Protein AF-A0A0N5BTY3-F1 (afdb_monomer)

Sequence (146 aa):
MSIKNFEEKSNYFVKQYGMQKDSITNKNGSLTLSEHIPDNGGLKIAHRAYMKYLQSNDGKDLVVPGFEDITNEQLFFISFGRIFCEHITKEKLEELIKTDEHALGETRTKVALSNYKPFSDAFKCKLNSKMNPENRCELWENQKQH

Solvent-accessible surface area (backbone atoms only — not comparable to full-atom values): 8699 Å² total; per-residue (Å²): 133,54,70,68,59,51,53,55,44,52,52,46,45,23,51,58,56,47,63,49,78,54,93,85,52,93,49,62,22,75,68,27,40,84,56,52,54,52,52,42,49,48,52,53,53,52,50,53,52,48,53,52,50,24,60,76,46,83,68,54,74,88,81,53,92,96,41,79,95,52,52,72,71,47,47,52,54,50,52,58,46,57,75,36,68,79,88,76,55,72,70,58,47,62,48,42,64,76,71,48,60,64,69,56,40,64,57,52,41,50,54,39,44,23,39,33,63,68,54,21,59,67,68,65,46,54,81,70,34,90,49,20,43,84,80,55,69,68,80,85,67,75,75,79,84,124

pLDDT: mean 82.67, std 15.05, range [33.78, 97.38]

Nearest PDB structures (foldseek):
  6sh2-assembly1_AAA  TM=9.320E-01  e=7.113E-08  Homo sapiens
  6svy-assembly1_A  TM=9.355E-01  e=1.077E-07  Homo sapiens
  5v48-assembly1_B  TM=9.295E-01  e=2.597E-07  Oryctolagus cuniculus
  4cth-assembly1_A-2  TM=9.289E-01  e=3.930E-07  Homo sapiens
  6row-assembly1_A  TM=9.460E-01  e=2.547E-04  Haemonchus contortus

Structure (mmCIF, N/CA/C/O backbone):
data_AF-A0A0N5BTY3-F1
#
_entry.id   AF-A0A0N5BTY3-F1
#
loop_
_atom_site.group_PDB
_atom_site.id
_atom_site.type_symbol
_atom_site.label_atom_id
_atom_site.label_alt_id
_atom_site.label_comp_id
_atom_site.label_asym_id
_atom_site.label_entity_id
_atom_site.label_seq_id
_atom_site.pdbx_PDB_ins_code
_atom_site.Cartn_x
_atom_site.Cartn_y
_atom_site.Cartn_z
_atom_site.occupancy
_atom_site.B_iso_or_equiv
_atom_site.auth_seq_id
_atom_site.auth_comp_id
_atom_site.auth_asym_id
_atom_site.auth_atom_id
_atom_site.pdbx_PDB_model_num
ATOM 1 N N . MET A 1 1 ? 16.319 9.699 13.926 1.00 67.00 1 MET A N 1
ATOM 2 C CA . MET A 1 1 ? 16.838 8.651 13.018 1.00 67.00 1 MET A CA 1
ATOM 3 C C . MET A 1 1 ? 18.264 9.030 12.652 1.00 67.00 1 MET A C 1
ATOM 5 O O . MET A 1 1 ? 18.467 10.193 12.335 1.00 67.00 1 MET A O 1
ATOM 9 N N . SER A 1 2 ? 19.245 8.130 12.768 1.00 84.31 2 SER A N 1
ATOM 10 C CA . SER A 1 2 ? 20.612 8.409 12.295 1.00 84.31 2 SER A CA 1
ATOM 11 C C . SER A 1 2 ? 20.696 8.249 10.773 1.00 84.31 2 SER A C 1
ATOM 13 O O . SER A 1 2 ? 19.895 7.510 10.200 1.00 84.31 2 SER A O 1
ATOM 15 N N . ILE A 1 3 ? 21.674 8.900 10.131 1.00 82.56 3 ILE A N 1
ATOM 16 C CA . ILE A 1 3 ? 21.924 8.774 8.680 1.00 82.56 3 ILE A CA 1
ATOM 17 C C . ILE A 1 3 ? 22.115 7.300 8.299 1.00 82.56 3 ILE A C 1
ATOM 19 O O . ILE A 1 3 ? 21.435 6.799 7.413 1.00 82.56 3 ILE A O 1
ATOM 23 N N . LYS A 1 4 ? 22.925 6.565 9.068 1.00 81.19 4 LYS A N 1
ATOM 24 C CA . LYS A 1 4 ? 23.162 5.132 8.852 1.00 81.19 4 LYS A CA 1
ATOM 25 C C . LYS A 1 4 ? 21.875 4.294 8.889 1.00 81.19 4 LYS A C 1
ATOM 27 O O . LYS A 1 4 ? 21.657 3.460 8.022 1.00 81.19 4 LYS A O 1
ATOM 32 N N . ASN A 1 5 ? 20.990 4.541 9.858 1.00 80.56 5 ASN A N 1
ATOM 33 C CA . ASN A 1 5 ? 19.722 3.809 9.961 1.00 80.56 5 ASN A CA 1
ATOM 34 C C . ASN A 1 5 ? 18.750 4.174 8.825 1.00 80.56 5 ASN A C 1
ATOM 36 O O . ASN A 1 5 ? 17.969 3.336 8.380 1.00 80.56 5 ASN A O 1
ATOM 40 N N . PHE A 1 6 ? 18.790 5.423 8.351 1.00 82.94 6 PHE A N 1
ATOM 41 C CA . PHE A 1 6 ? 18.034 5.844 7.173 1.00 82.94 6 PHE A CA 1
ATOM 42 C C . PHE A 1 6 ? 18.534 5.133 5.908 1.00 82.94 6 PHE A C 1
ATOM 44 O O . PHE A 1 6 ? 17.722 4.617 5.142 1.00 82.94 6 PHE A O 1
ATOM 51 N N . GLU A 1 7 ? 19.851 5.052 5.710 1.00 83.75 7 GLU A N 1
ATOM 52 C CA . GLU A 1 7 ? 20.474 4.362 4.573 1.00 83.75 7 GLU A CA 1
ATOM 53 C C . GLU A 1 7 ? 20.180 2.859 4.591 1.00 83.75 7 GLU A C 1
ATOM 55 O O . GLU A 1 7 ? 19.791 2.291 3.573 1.00 83.75 7 GLU A O 1
ATOM 60 N N . GLU A 1 8 ? 20.298 2.206 5.750 1.00 84.94 8 GLU A N 1
ATOM 61 C CA . GLU A 1 8 ? 19.991 0.780 5.914 1.00 84.94 8 GLU A CA 1
ATOM 62 C C . GLU A 1 8 ? 18.531 0.469 5.560 1.00 84.94 8 GLU A C 1
ATOM 64 O O . GLU A 1 8 ? 18.259 -0.436 4.766 1.00 84.94 8 GLU A O 1
ATOM 69 N N . LYS A 1 9 ? 17.587 1.254 6.089 1.00 83.75 9 LYS A N 1
ATOM 70 C CA . LYS A 1 9 ? 16.159 1.082 5.798 1.00 83.75 9 LYS A CA 1
ATOM 71 C C . LYS A 1 9 ? 15.816 1.427 4.345 1.00 83.75 9 LYS A C 1
ATOM 73 O O . LYS A 1 9 ? 15.035 0.710 3.725 1.00 83.75 9 LYS A O 1
ATOM 78 N N . SER A 1 10 ? 16.433 2.456 3.767 1.00 83.56 10 SER A N 1
ATOM 79 C CA . SER A 1 10 ? 16.269 2.798 2.344 1.00 83.56 10 SER A CA 1
ATOM 80 C C . SER A 1 10 ? 16.795 1.686 1.431 1.00 83.56 10 SER A C 1
ATOM 82 O O . SER A 1 10 ? 16.123 1.285 0.483 1.00 83.56 10 SER A O 1
ATOM 84 N N . ASN A 1 11 ? 17.941 1.089 1.764 1.00 82.69 11 ASN A N 1
ATOM 85 C CA . ASN A 1 11 ? 18.476 -0.067 1.043 1.00 82.69 11 ASN A CA 1
ATOM 86 C C . ASN A 1 11 ? 17.559 -1.293 1.134 1.00 82.69 11 ASN A C 1
ATOM 88 O O . ASN A 1 11 ? 17.535 -2.118 0.217 1.00 82.69 11 ASN A O 1
ATOM 92 N N . TYR A 1 12 ? 16.795 -1.431 2.219 1.00 84.12 12 TYR A N 1
ATOM 93 C CA . TYR A 1 12 ? 15.810 -2.499 2.330 1.00 84.12 12 TYR A CA 1
ATOM 94 C C . TYR A 1 12 ? 14.642 -2.300 1.348 1.00 84.12 12 TYR A C 1
ATOM 96 O O . TYR A 1 12 ? 14.268 -3.251 0.659 1.00 84.12 12 TYR A O 1
ATOM 104 N N . PHE A 1 13 ? 14.169 -1.059 1.169 1.00 82.50 13 PHE A N 1
ATOM 105 C CA . PHE A 1 13 ? 13.199 -0.716 0.121 1.00 82.50 13 PHE A CA 1
ATOM 106 C C . PHE A 1 13 ? 13.720 -1.030 -1.286 1.00 82.50 13 PHE A C 1
ATOM 108 O O . PHE A 1 13 ? 13.019 -1.703 -2.041 1.00 82.50 13 PHE A O 1
ATOM 115 N N . VAL A 1 14 ? 14.958 -0.636 -1.619 1.00 78.81 14 VAL A N 1
ATOM 116 C CA . VAL A 1 14 ? 15.584 -0.961 -2.920 1.00 78.81 14 VAL A CA 1
ATOM 117 C C . VAL A 1 14 ? 15.506 -2.458 -3.208 1.00 78.81 14 VAL A C 1
ATOM 119 O O . VAL A 1 14 ? 15.083 -2.875 -4.287 1.00 78.81 14 VAL A O 1
ATOM 122 N N . LYS A 1 15 ? 15.890 -3.281 -2.225 1.00 80.88 15 LYS A N 1
ATOM 123 C CA . LYS A 1 15 ? 15.879 -4.741 -2.361 1.00 80.88 15 LYS A CA 1
ATOM 124 C C . LYS A 1 15 ? 14.464 -5.282 -2.533 1.00 80.88 15 LYS A C 1
ATOM 126 O O . LYS A 1 15 ? 14.240 -6.096 -3.419 1.00 80.88 15 LYS A O 1
ATOM 131 N N . GLN A 1 16 ? 13.515 -4.841 -1.711 1.00 81.25 16 GLN A N 1
ATOM 132 C CA . GLN A 1 16 ? 12.148 -5.358 -1.747 1.00 81.25 16 GLN A CA 1
ATOM 133 C C . GLN A 1 16 ? 11.437 -5.048 -3.068 1.00 81.25 16 GLN A C 1
ATOM 135 O O . GLN A 1 16 ? 10.761 -5.921 -3.618 1.00 81.25 16 GLN A O 1
ATOM 140 N N . TYR A 1 17 ? 11.600 -3.828 -3.582 1.00 77.12 17 TYR A N 1
ATOM 141 C CA . TYR A 1 17 ? 11.033 -3.435 -4.868 1.00 77.12 17 TYR A CA 1
ATOM 142 C C . TYR A 1 17 ? 11.751 -4.122 -6.034 1.00 77.12 17 TYR A C 1
ATOM 144 O O . TYR A 1 17 ? 11.088 -4.630 -6.931 1.00 77.12 17 TYR A O 1
ATOM 152 N N . GLY A 1 18 ? 13.081 -4.266 -5.975 1.00 72.19 18 GLY A N 1
ATOM 153 C CA . GLY A 1 18 ? 13.843 -5.030 -6.972 1.00 72.19 18 GLY A CA 1
ATOM 154 C C . GLY A 1 18 ? 13.544 -6.538 -6.991 1.00 72.19 18 GLY A C 1
ATOM 155 O O . GLY A 1 18 ? 13.838 -7.20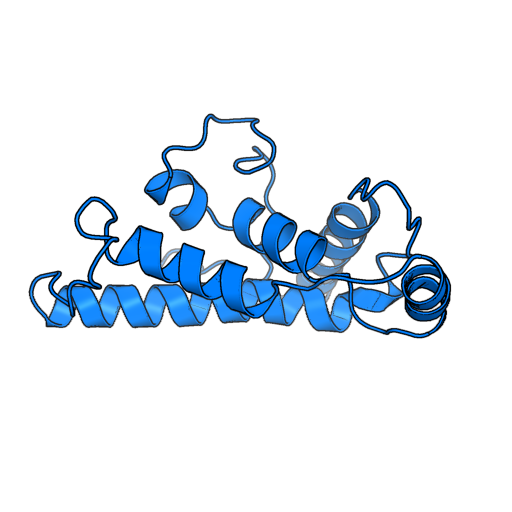8 -7.975 1.00 72.19 18 GLY A O 1
ATOM 156 N N . MET A 1 19 ? 12.959 -7.090 -5.922 1.00 73.19 19 MET A N 1
ATOM 157 C CA . MET A 1 19 ? 12.525 -8.492 -5.849 1.00 73.19 19 MET A CA 1
ATOM 158 C C . MET A 1 19 ? 11.116 -8.729 -6.402 1.00 73.19 19 MET A C 1
ATOM 160 O O . MET A 1 19 ? 10.711 -9.891 -6.530 1.00 73.19 19 MET A O 1
ATOM 164 N N . GLN A 1 20 ? 10.349 -7.677 -6.711 1.00 71.12 20 GLN A N 1
ATOM 165 C CA . GLN A 1 20 ? 9.028 -7.856 -7.300 1.00 71.12 20 GLN A CA 1
ATOM 166 C C . GLN A 1 20 ? 9.183 -8.443 -8.700 1.00 71.12 20 GLN A C 1
ATOM 168 O O . GLN A 1 20 ? 9.602 -7.779 -9.642 1.00 71.12 20 GLN A O 1
ATOM 173 N N . LYS A 1 21 ? 8.837 -9.727 -8.829 1.00 56.44 21 LYS A N 1
ATOM 174 C CA . LYS A 1 21 ? 8.665 -10.398 -10.117 1.00 56.44 21 LYS A CA 1
ATOM 175 C C . LYS A 1 21 ? 7.360 -9.925 -10.756 1.00 56.44 21 LYS A C 1
ATOM 177 O O . LYS A 1 21 ? 6.444 -10.728 -10.917 1.00 56.44 21 LYS A O 1
ATOM 182 N N . ASP A 1 22 ? 7.259 -8.651 -11.113 1.00 52.56 22 ASP A N 1
ATOM 183 C CA . ASP A 1 22 ? 6.306 -8.302 -12.157 1.00 52.56 22 ASP A CA 1
ATOM 184 C C . ASP A 1 22 ? 6.938 -8.756 -13.474 1.00 52.56 22 ASP A C 1
ATOM 186 O O . ASP A 1 22 ? 8.033 -8.359 -13.869 1.00 52.56 22 ASP A O 1
ATOM 190 N N . SER A 1 23 ? 6.261 -9.727 -14.077 1.00 44.25 23 SER A N 1
ATOM 191 C CA . SER A 1 23 ? 6.682 -10.699 -15.091 1.00 44.25 23 SER A CA 1
ATOM 192 C C . SER A 1 23 ? 7.210 -10.133 -16.417 1.00 44.25 23 SER A C 1
ATOM 194 O O . SER A 1 23 ? 7.324 -10.870 -17.392 1.00 44.25 23 SER A O 1
ATOM 196 N N . ILE A 1 24 ? 7.529 -8.842 -16.483 1.00 45.06 24 ILE A N 1
ATOM 197 C CA . ILE A 1 24 ? 7.969 -8.154 -17.698 1.00 45.06 24 ILE A CA 1
ATOM 198 C C . ILE A 1 24 ? 9.128 -7.173 -17.428 1.00 45.06 24 ILE A C 1
ATOM 200 O O . ILE A 1 24 ? 9.807 -6.772 -18.370 1.00 45.06 24 ILE A O 1
ATOM 204 N N . THR A 1 25 ? 9.427 -6.794 -16.176 1.00 47.66 25 THR A N 1
ATOM 205 C CA . THR A 1 25 ? 10.336 -5.665 -15.917 1.00 47.66 25 THR A CA 1
ATOM 206 C C . THR A 1 25 ? 11.366 -5.987 -14.834 1.00 47.66 25 THR A C 1
ATOM 208 O O . THR A 1 25 ? 11.104 -5.973 -13.640 1.00 47.66 25 THR A O 1
ATOM 211 N N . ASN A 1 26 ? 12.602 -6.262 -15.247 1.00 53.41 26 ASN A N 1
ATOM 212 C CA . ASN A 1 26 ? 13.744 -6.377 -14.335 1.00 53.41 26 ASN A CA 1
ATOM 213 C C . ASN A 1 26 ? 14.250 -4.963 -13.969 1.00 53.41 26 ASN A C 1
ATOM 215 O O . ASN A 1 26 ? 15.415 -4.626 -14.189 1.00 53.41 26 ASN A O 1
ATOM 219 N N . LYS A 1 27 ? 13.336 -4.077 -13.54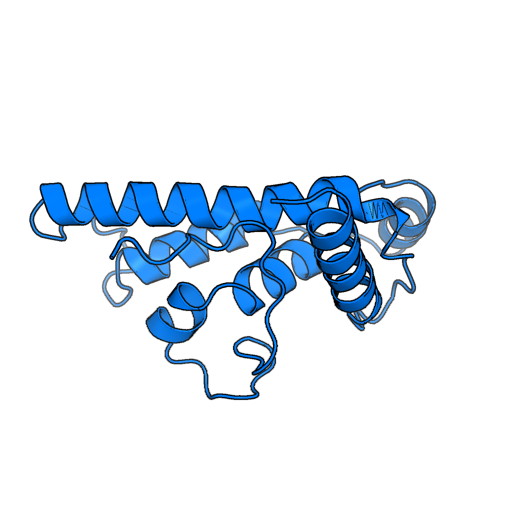5 1.00 56.19 27 LYS A N 1
ATOM 220 C CA . LYS A 1 27 ? 13.626 -2.656 -13.319 1.00 56.19 27 LYS A CA 1
ATOM 221 C C . LYS A 1 27 ? 14.433 -2.507 -12.026 1.00 56.19 27 LYS A C 1
ATOM 223 O O . LYS A 1 27 ? 14.148 -3.141 -11.014 1.00 56.19 27 LYS A O 1
ATOM 228 N N . ASN A 1 28 ? 15.487 -1.700 -12.071 1.00 57.38 28 ASN A N 1
ATOM 229 C CA . ASN A 1 28 ? 16.411 -1.531 -10.954 1.00 57.38 28 ASN A CA 1
ATOM 230 C C . ASN A 1 28 ? 15.725 -0.758 -9.813 1.00 57.38 28 ASN A C 1
ATOM 232 O O . ASN A 1 28 ? 15.461 0.433 -9.957 1.00 57.38 28 ASN A O 1
ATOM 236 N N . GLY A 1 29 ? 15.491 -1.406 -8.667 1.00 55.69 29 GLY A N 1
ATOM 237 C CA . GLY A 1 29 ? 14.857 -0.788 -7.491 1.00 55.69 29 GLY A CA 1
ATOM 238 C C . GLY A 1 29 ? 15.599 0.427 -6.910 1.00 55.69 29 GLY A C 1
ATOM 239 O O . GLY A 1 29 ? 15.057 1.117 -6.052 1.00 55.69 29 GLY A O 1
ATOM 240 N N . SER A 1 30 ? 16.828 0.706 -7.363 1.00 56.28 30 SER A N 1
ATOM 241 C CA . SER A 1 30 ? 17.581 1.919 -7.024 1.00 56.28 30 SER A CA 1
ATOM 242 C C . SER A 1 30 ? 17.092 3.161 -7.777 1.00 56.28 30 SER A C 1
ATOM 244 O O . SER A 1 30 ? 17.230 4.261 -7.252 1.00 56.28 30 SER A O 1
ATOM 246 N N . LEU A 1 31 ? 16.558 3.000 -8.994 1.00 57.16 31 LEU A N 1
ATOM 247 C CA . LEU A 1 31 ? 16.066 4.103 -9.834 1.00 57.16 31 LEU A CA 1
ATOM 248 C C . LEU A 1 31 ? 14.721 4.652 -9.339 1.00 57.16 31 LEU A C 1
ATOM 250 O O . LEU A 1 31 ? 14.436 5.821 -9.541 1.00 57.16 31 LEU A O 1
ATOM 254 N N . THR A 1 32 ? 13.927 3.827 -8.656 1.00 58.78 32 THR A N 1
ATOM 255 C CA . THR A 1 32 ? 12.555 4.146 -8.225 1.00 58.78 32 THR A CA 1
ATOM 256 C C . THR A 1 32 ? 12.442 4.408 -6.715 1.00 58.78 32 THR A C 1
ATOM 258 O O . THR A 1 32 ? 11.352 4.616 -6.177 1.00 58.78 32 THR A O 1
ATOM 261 N N . LEU A 1 33 ? 13.575 4.398 -6.000 1.00 57.78 33 LEU A N 1
ATOM 262 C CA . LEU A 1 33 ? 13.637 4.501 -4.539 1.00 57.78 33 LEU A CA 1
ATOM 263 C C . LEU A 1 33 ? 13.040 5.808 -3.996 1.00 57.78 33 LEU A C 1
ATOM 265 O O . LEU A 1 33 ? 12.391 5.785 -2.946 1.00 57.78 33 LEU A O 1
ATOM 269 N N . SER A 1 34 ? 13.260 6.926 -4.694 1.00 61.00 34 SER A N 1
ATOM 270 C CA . SER A 1 34 ? 12.774 8.253 -4.292 1.00 61.00 34 SER A CA 1
ATOM 271 C C . SER A 1 34 ? 11.251 8.316 -4.175 1.00 61.00 34 SER A C 1
ATOM 273 O O . SER A 1 34 ? 10.759 9.085 -3.359 1.00 61.00 34 SER A O 1
ATOM 275 N N . GLU A 1 35 ? 10.528 7.458 -4.899 1.00 66.69 35 GLU A N 1
ATOM 276 C CA . GLU A 1 35 ? 9.060 7.417 -4.954 1.00 66.69 35 GLU A CA 1
ATOM 277 C C . GLU A 1 35 ? 8.459 6.347 -4.025 1.00 66.69 35 GLU A C 1
ATOM 279 O O . GLU A 1 35 ? 7.376 6.509 -3.460 1.00 66.69 35 GLU A O 1
ATOM 284 N N . HIS A 1 36 ? 9.202 5.272 -3.755 1.00 71.44 36 HIS A N 1
ATOM 285 C CA . HIS A 1 36 ? 8.759 4.189 -2.871 1.00 71.44 36 HIS A CA 1
ATOM 286 C C . HIS A 1 36 ? 8.600 4.605 -1.410 1.00 71.44 36 HIS A C 1
ATOM 288 O O . HIS A 1 36 ? 7.685 4.138 -0.719 1.00 71.44 3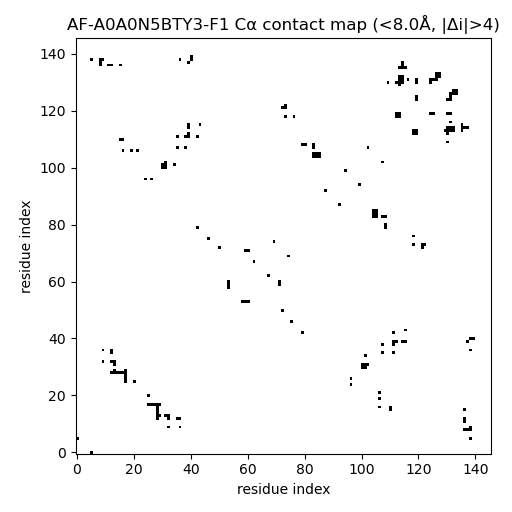6 HIS A O 1
ATOM 294 N N . ILE A 1 37 ? 9.501 5.462 -0.929 1.00 76.25 37 ILE A N 1
ATOM 295 C CA . ILE A 1 37 ? 9.474 5.968 0.444 1.00 76.25 37 ILE A CA 1
ATOM 296 C C . ILE A 1 37 ? 8.243 6.871 0.667 1.00 76.25 37 ILE A C 1
ATOM 298 O O . ILE A 1 37 ? 7.515 6.619 1.637 1.00 76.25 37 ILE A O 1
ATOM 302 N N . PRO A 1 38 ? 7.956 7.866 -0.200 1.00 80.62 38 PRO A N 1
ATOM 303 C CA . PRO A 1 38 ? 6.717 8.637 -0.160 1.00 80.62 38 PRO A CA 1
ATOM 304 C C . PRO A 1 38 ? 5.452 7.787 -0.241 1.00 80.62 38 PRO A C 1
ATOM 306 O O . PRO A 1 38 ? 4.554 8.019 0.561 1.00 80.62 38 PRO A O 1
ATOM 309 N N . ASP A 1 39 ? 5.383 6.774 -1.110 1.00 80.44 39 ASP A N 1
ATOM 310 C CA . ASP A 1 39 ? 4.190 5.916 -1.215 1.00 80.44 39 ASP A CA 1
ATOM 311 C C . ASP A 1 39 ? 3.879 5.200 0.110 1.00 80.44 39 ASP A C 1
ATOM 313 O O . ASP A 1 39 ? 2.745 5.206 0.595 1.00 80.44 39 ASP A O 1
ATOM 317 N N . ASN A 1 40 ? 4.905 4.625 0.747 1.00 87.94 40 ASN A N 1
ATOM 318 C CA . ASN A 1 40 ? 4.755 3.905 2.015 1.00 87.94 40 ASN A CA 1
ATOM 319 C C . ASN A 1 40 ? 4.475 4.866 3.184 1.00 87.94 40 ASN A C 1
ATOM 321 O O . ASN A 1 40 ? 3.656 4.579 4.062 1.00 87.94 40 ASN A O 1
ATOM 325 N N . GLY A 1 41 ? 5.148 6.019 3.210 1.00 88.75 41 GLY A N 1
ATOM 326 C CA . GLY A 1 41 ? 4.963 7.034 4.245 1.00 88.75 41 GLY A CA 1
ATOM 327 C C . GLY A 1 41 ? 3.609 7.739 4.150 1.00 88.75 41 GLY A C 1
ATOM 328 O O . GLY A 1 41 ? 2.904 7.863 5.153 1.00 88.75 41 GLY A O 1
ATOM 329 N N . GLY A 1 42 ? 3.229 8.158 2.945 1.00 90.75 42 GLY A N 1
ATOM 330 C CA . GLY A 1 42 ? 1.988 8.860 2.637 1.00 90.75 42 GLY A CA 1
ATOM 331 C C . GLY A 1 42 ? 0.761 8.009 2.936 1.00 90.75 42 GLY A C 1
ATOM 332 O O . GLY A 1 42 ? -0.119 8.469 3.663 1.00 90.75 42 GLY A O 1
ATOM 333 N N . LEU A 1 43 ? 0.753 6.741 2.498 1.00 93.19 43 LEU A N 1
ATOM 334 C CA . LEU A 1 43 ? -0.296 5.770 2.839 1.00 93.19 43 LEU A CA 1
ATOM 335 C C . LEU A 1 43 ? -0.529 5.709 4.353 1.00 93.19 43 LEU A C 1
ATOM 337 O O . LEU A 1 43 ? -1.659 5.807 4.831 1.00 93.19 43 LEU A O 1
ATOM 341 N N . LYS A 1 44 ? 0.554 5.586 5.121 1.00 92.88 44 LYS A N 1
ATOM 342 C CA . LYS A 1 44 ? 0.503 5.461 6.576 1.00 92.88 44 LYS A CA 1
ATOM 343 C C . LYS A 1 44 ? -0.000 6.732 7.260 1.00 92.88 44 LYS A C 1
ATOM 345 O O . LYS A 1 44 ? -0.756 6.641 8.227 1.00 92.88 44 LYS A O 1
ATOM 350 N N . ILE A 1 45 ? 0.433 7.907 6.804 1.00 94.12 45 ILE A N 1
ATOM 351 C CA . ILE A 1 45 ? -0.030 9.192 7.348 1.00 94.12 45 ILE A CA 1
ATOM 352 C C . ILE A 1 45 ? -1.520 9.377 7.046 1.00 94.12 45 ILE A C 1
ATOM 354 O O . ILE A 1 45 ? -2.286 9.676 7.962 1.00 94.12 45 ILE A O 1
ATOM 358 N N . ALA A 1 46 ? -1.932 9.134 5.801 1.00 95.75 46 ALA A N 1
ATOM 359 C CA . ALA A 1 46 ? -3.316 9.261 5.363 1.00 95.75 46 ALA A CA 1
ATOM 360 C C . ALA A 1 46 ? -4.247 8.291 6.107 1.00 95.75 46 ALA A C 1
ATOM 362 O O . ALA A 1 46 ? -5.268 8.720 6.640 1.00 95.75 46 ALA A O 1
ATOM 363 N N . HIS A 1 47 ? -3.868 7.013 6.234 1.00 96.44 47 HIS A N 1
ATOM 364 C CA . HIS A 1 47 ? -4.668 6.017 6.961 1.00 96.44 47 HIS A CA 1
ATOM 365 C C . HIS A 1 47 ? -4.830 6.395 8.431 1.00 96.44 47 HIS A C 1
ATOM 367 O O . HIS A 1 47 ? -5.940 6.413 8.951 1.00 96.44 47 HIS A O 1
ATOM 373 N N . ARG A 1 48 ? -3.742 6.797 9.100 1.00 95.31 48 ARG A N 1
ATOM 374 C CA . ARG A 1 48 ? -3.799 7.245 10.500 1.00 95.31 48 ARG A CA 1
ATOM 375 C C . ARG A 1 48 ? -4.688 8.469 10.687 1.00 95.31 48 ARG A C 1
ATOM 377 O O . ARG A 1 48 ? -5.404 8.542 11.683 1.00 95.31 48 ARG A O 1
ATOM 384 N N . ALA A 1 49 ? -4.621 9.434 9.771 1.00 96.44 49 ALA A N 1
ATOM 385 C CA . ALA A 1 49 ? -5.495 10.601 9.802 1.00 96.44 49 ALA A CA 1
ATOM 386 C C . ALA A 1 49 ? -6.964 10.185 9.643 1.00 96.44 49 ALA A C 1
ATOM 388 O O . ALA A 1 49 ? -7.810 10.629 10.417 1.00 96.44 49 ALA A O 1
ATOM 389 N N . TYR A 1 50 ? -7.245 9.267 8.718 1.00 96.69 50 TYR A N 1
ATOM 390 C CA . TYR A 1 50 ? -8.589 8.752 8.489 1.00 96.69 50 TYR A CA 1
ATOM 391 C C . TYR A 1 50 ? -9.138 7.956 9.684 1.00 96.69 50 TYR A C 1
ATOM 393 O O . TYR A 1 50 ? -10.265 8.188 10.107 1.00 96.69 50 TYR A O 1
ATOM 401 N N . MET A 1 51 ? -8.333 7.096 10.314 1.00 96.00 51 MET A N 1
ATOM 402 C CA . MET A 1 51 ? -8.747 6.365 11.521 1.00 96.00 51 MET A CA 1
ATOM 403 C C . MET A 1 51 ? -9.045 7.303 12.696 1.00 96.00 51 MET A C 1
ATOM 405 O O . MET A 1 51 ? -10.001 7.078 13.434 1.00 96.00 51 MET A O 1
ATOM 409 N N . LYS A 1 52 ? -8.272 8.388 12.854 1.00 95.94 52 LY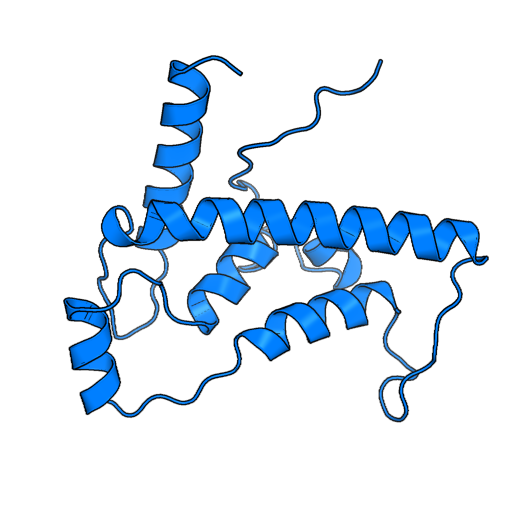S A N 1
ATOM 410 C CA . LYS A 1 52 ? -8.573 9.434 13.847 1.00 95.94 52 LYS A CA 1
ATOM 411 C C . LYS A 1 52 ? -9.880 10.160 13.537 1.00 95.94 52 LYS A C 1
ATOM 413 O O . LYS A 1 52 ? -10.650 10.427 14.455 1.00 95.94 52 LYS A O 1
ATOM 418 N N . TYR A 1 53 ? -10.132 10.463 12.265 1.00 95.88 53 TYR A N 1
ATOM 419 C CA . TYR A 1 53 ? -11.400 11.042 11.828 1.00 95.88 53 TYR A CA 1
ATOM 420 C C . TYR A 1 53 ? -12.578 10.112 12.151 1.00 95.88 53 TYR A C 1
ATOM 422 O O . TYR A 1 53 ? -13.509 10.539 12.831 1.00 95.88 53 TYR A O 1
ATOM 430 N N . LEU A 1 54 ? -12.500 8.831 11.778 1.00 94.94 54 LEU A N 1
ATOM 431 C CA . LEU A 1 54 ? -13.531 7.847 12.113 1.00 94.94 54 LEU A CA 1
ATOM 432 C C . LEU A 1 54 ? -13.758 7.766 13.622 1.00 94.94 54 LEU A C 1
ATOM 434 O O . LEU A 1 54 ? -14.900 7.798 14.066 1.00 94.94 54 LEU A O 1
ATOM 438 N N . GLN A 1 55 ? -12.692 7.730 14.426 1.00 94.69 55 GLN A N 1
ATOM 439 C CA . GLN A 1 55 ? -12.808 7.724 15.885 1.00 94.69 55 GLN A CA 1
ATOM 440 C C . GLN A 1 55 ? -13.543 8.964 16.417 1.00 94.69 55 GLN A C 1
ATOM 442 O O . GLN A 1 55 ? -14.335 8.845 17.345 1.00 94.69 55 GLN A O 1
ATOM 447 N N . SER A 1 56 ? -13.309 10.140 15.825 1.00 95.25 56 SER A N 1
ATOM 448 C CA . SER A 1 56 ? -14.013 11.377 16.195 1.00 95.25 56 SER A CA 1
ATOM 449 C C . SER A 1 56 ? -15.483 11.418 15.760 1.00 95.25 56 SER A C 1
ATOM 451 O O . SER A 1 56 ? -16.221 12.281 16.223 1.00 95.25 56 SER A O 1
ATOM 453 N N . ASN A 1 57 ? -15.904 10.491 14.895 1.00 93.50 57 ASN A N 1
ATOM 454 C CA . ASN A 1 57 ? -17.245 10.414 14.320 1.00 93.50 57 ASN A CA 1
ATOM 455 C C . ASN A 1 57 ? -17.940 9.073 14.640 1.00 93.50 57 ASN A C 1
ATOM 457 O O . ASN A 1 57 ? -18.671 8.530 13.814 1.00 93.50 57 ASN A O 1
ATOM 461 N N . ASP A 1 58 ? -17.672 8.491 15.816 1.00 91.56 58 ASP A N 1
ATOM 462 C CA . ASP A 1 58 ? -18.246 7.214 16.287 1.00 91.56 58 ASP A CA 1
ATOM 463 C C . ASP A 1 58 ? -18.051 6.022 15.327 1.00 91.56 58 ASP A C 1
ATOM 465 O O . ASP A 1 58 ? -18.887 5.122 15.233 1.00 91.56 58 ASP A O 1
ATOM 469 N N . GLY A 1 59 ? -16.952 6.021 14.572 1.00 85.69 59 GLY A N 1
ATOM 470 C CA . GLY A 1 59 ? -16.639 5.010 13.561 1.00 85.69 59 GLY A CA 1
ATOM 471 C C . GLY A 1 59 ? -17.458 5.130 12.273 1.00 85.69 59 GLY A C 1
ATOM 472 O O . GLY A 1 59 ? -17.374 4.248 11.418 1.00 85.69 59 GLY A O 1
ATOM 473 N N . LYS A 1 60 ? -18.252 6.195 12.120 1.00 86.19 60 LYS A N 1
ATOM 474 C CA . LYS A 1 60 ? -19.165 6.384 10.991 1.00 86.19 60 LYS A CA 1
ATOM 475 C C . LYS A 1 60 ? -18.526 7.224 9.893 1.00 86.19 60 LYS A C 1
ATOM 477 O O . LYS A 1 60 ? -17.787 8.170 10.152 1.00 86.19 60 LYS A O 1
ATOM 482 N N . ASP A 1 61 ? -18.889 6.889 8.668 1.00 89.81 61 ASP A N 1
ATOM 483 C CA . ASP A 1 61 ? -18.634 7.660 7.454 1.00 89.81 61 ASP A CA 1
ATOM 484 C C . ASP A 1 61 ? -19.735 7.311 6.440 1.00 89.81 61 ASP A C 1
ATOM 486 O O . ASP A 1 61 ? -20.619 6.496 6.731 1.00 89.81 61 ASP A O 1
ATOM 490 N N . LEU A 1 62 ? -19.702 7.934 5.269 1.00 86.69 62 LEU A N 1
ATOM 491 C CA . LEU A 1 62 ? -20.615 7.663 4.172 1.00 86.69 62 LEU A CA 1
ATOM 492 C C . LEU A 1 62 ? -20.538 6.196 3.740 1.00 86.69 62 LEU A C 1
ATOM 494 O O . LEU A 1 62 ? -19.483 5.689 3.365 1.00 86.69 62 LEU A O 1
ATOM 498 N N . VAL A 1 63 ? -21.697 5.539 3.720 1.00 88.31 63 VAL A N 1
ATOM 499 C CA . VAL A 1 63 ? -21.845 4.233 3.077 1.00 88.31 63 VAL A CA 1
ATOM 500 C C . VAL A 1 63 ? -21.838 4.449 1.570 1.00 88.31 63 VAL A C 1
ATOM 502 O O . 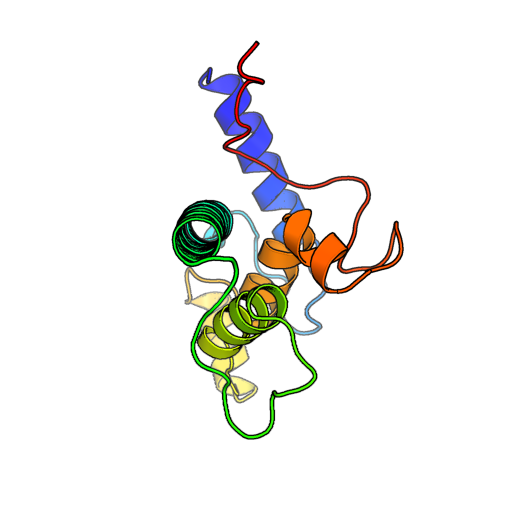VAL A 1 63 ? -22.644 5.218 1.041 1.00 88.31 63 VAL A O 1
ATOM 505 N N . VAL A 1 64 ? -20.925 3.777 0.876 1.00 90.50 64 VAL A N 1
ATOM 506 C CA . VAL A 1 64 ? -20.854 3.826 -0.585 1.00 90.50 64 VAL A CA 1
ATOM 507 C C . VAL A 1 64 ? -21.792 2.763 -1.163 1.00 90.50 64 VAL A C 1
ATOM 509 O O . VAL A 1 64 ? -21.625 1.588 -0.831 1.00 90.50 64 VAL A O 1
ATOM 512 N N . PRO A 1 65 ? -22.753 3.137 -2.031 1.00 93.56 65 PRO A N 1
ATOM 513 C CA . PRO A 1 65 ? -23.650 2.172 -2.658 1.00 93.56 65 PRO A CA 1
ATOM 514 C C . PRO A 1 65 ? -22.888 1.065 -3.398 1.00 93.56 65 PRO A C 1
ATOM 516 O O . PRO A 1 65 ? -21.985 1.355 -4.187 1.00 93.56 65 PRO A O 1
ATOM 519 N N . GLY A 1 66 ? -23.257 -0.193 -3.155 1.00 93.19 66 GLY A N 1
ATOM 520 C CA . GLY A 1 66 ? -22.591 -1.382 -3.700 1.00 93.19 66 GLY A CA 1
ATOM 521 C C . GLY A 1 66 ? -21.355 -1.852 -2.919 1.00 93.19 66 GLY A C 1
ATOM 522 O O . GLY A 1 66 ? -20.695 -2.799 -3.348 1.00 93.19 66 GLY A O 1
ATOM 523 N N . PHE A 1 67 ? -21.026 -1.199 -1.802 1.00 92.94 67 PHE A N 1
ATOM 524 C CA . PHE A 1 67 ? -19.918 -1.541 -0.902 1.00 92.94 67 PHE A CA 1
ATOM 525 C C . PHE A 1 67 ? -20.379 -1.677 0.556 1.00 92.94 67 PHE A C 1
ATOM 527 O O . PHE A 1 67 ? -19.582 -1.529 1.479 1.00 92.94 67 PHE A O 1
ATOM 534 N N . GLU A 1 68 ? -21.659 -1.968 0.778 1.00 92.81 68 GLU A N 1
ATOM 535 C CA . GLU A 1 68 ? -22.279 -2.033 2.105 1.00 92.81 68 GLU A CA 1
ATOM 536 C C . GLU A 1 68 ? -21.642 -3.103 3.012 1.00 92.81 68 GLU A C 1
ATOM 538 O O . GLU A 1 68 ? -21.604 -2.934 4.229 1.00 92.81 68 GLU A O 1
ATOM 543 N N . ASP A 1 69 ? -21.092 -4.168 2.421 1.00 93.19 69 ASP A N 1
ATOM 544 C CA . ASP A 1 69 ? -20.414 -5.261 3.132 1.00 93.19 69 ASP A CA 1
ATOM 545 C C . ASP A 1 69 ? -18.921 -4.989 3.408 1.00 93.19 69 ASP A C 1
ATOM 547 O O . ASP A 1 69 ? -18.220 -5.834 3.974 1.00 93.19 69 ASP A O 1
ATOM 551 N N . ILE A 1 70 ? -18.406 -3.826 2.996 1.00 93.56 70 ILE A N 1
ATOM 552 C CA . ILE A 1 70 ? -17.002 -3.438 3.158 1.00 93.56 70 ILE A CA 1
ATOM 553 C C . ILE A 1 70 ? -16.887 -2.385 4.260 1.00 93.56 70 ILE A C 1
ATOM 555 O O . ILE A 1 70 ? -17.615 -1.396 4.283 1.00 93.56 70 ILE A O 1
ATOM 559 N N . THR A 1 71 ? -15.938 -2.563 5.182 1.00 94.19 71 THR A N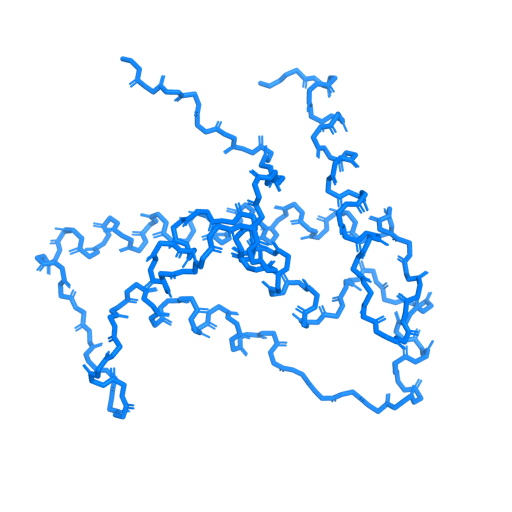 1
ATOM 560 C CA . THR A 1 71 ? -15.711 -1.561 6.231 1.00 94.19 71 THR A CA 1
ATOM 561 C C . THR A 1 71 ? -15.092 -0.287 5.655 1.00 94.19 71 THR A C 1
ATOM 563 O O . THR A 1 71 ? -14.333 -0.335 4.688 1.00 94.19 71 THR A O 1
ATOM 566 N N . ASN A 1 72 ? -15.319 0.858 6.303 1.00 94.31 72 ASN A N 1
ATOM 567 C CA . ASN A 1 72 ? -14.676 2.128 5.937 1.00 94.31 72 ASN A CA 1
ATOM 568 C C . ASN A 1 72 ? -13.142 2.010 5.835 1.00 94.31 72 ASN A C 1
ATOM 570 O O . ASN A 1 72 ? -12.520 2.559 4.927 1.00 94.31 72 ASN A O 1
ATOM 574 N N . GLU A 1 73 ? -12.519 1.237 6.729 1.00 95.38 73 GLU A N 1
ATOM 575 C CA . GLU A 1 73 ? -11.079 0.973 6.681 1.00 95.38 73 GLU A CA 1
ATOM 576 C C . GLU A 1 73 ? -10.668 0.149 5.449 1.00 95.38 73 GLU A C 1
ATOM 578 O O . GLU A 1 73 ? -9.693 0.483 4.776 1.00 95.38 73 GLU A O 1
ATOM 583 N N . GLN A 1 74 ? -11.406 -0.910 5.113 1.00 96.31 74 GLN A N 1
ATOM 584 C CA . GLN A 1 74 ? -11.149 -1.674 3.890 1.00 96.31 74 GLN A CA 1
ATOM 585 C C . GLN A 1 74 ? -11.358 -0.805 2.643 1.00 96.31 74 GLN A C 1
ATOM 587 O O . GLN A 1 74 ? -10.554 -0.858 1.710 1.00 96.31 74 GLN A O 1
ATOM 592 N N . LEU A 1 75 ? -12.390 0.040 2.646 1.00 95.62 75 LEU A N 1
ATOM 593 C CA . LEU A 1 75 ? -12.702 0.954 1.555 1.00 95.62 75 LEU A CA 1
ATOM 594 C C . LEU A 1 75 ? -11.606 2.007 1.348 1.00 95.62 75 LEU A C 1
ATOM 596 O O . LEU A 1 75 ? -11.270 2.313 0.204 1.00 95.62 75 LEU A O 1
ATOM 600 N N . PHE A 1 76 ? -10.978 2.498 2.421 1.00 96.00 76 PHE A N 1
ATOM 601 C CA . PHE A 1 76 ? -9.794 3.356 2.332 1.00 96.00 76 PHE A CA 1
ATOM 602 C C . PHE A 1 76 ? -8.679 2.688 1.512 1.00 96.00 76 PHE A C 1
ATOM 604 O O . PHE A 1 76 ? -8.122 3.295 0.595 1.00 96.00 76 PHE A O 1
ATOM 611 N N . PHE A 1 77 ? -8.373 1.419 1.790 1.00 97.19 77 PHE A N 1
ATOM 612 C CA . PHE A 1 77 ? -7.328 0.692 1.065 1.00 97.19 77 PHE A CA 1
ATOM 613 C C . PHE A 1 77 ? -7.725 0.344 -0.375 1.00 97.19 77 PHE A C 1
ATOM 615 O O . PHE A 1 77 ? -6.872 0.375 -1.262 1.00 97.19 77 PHE A O 1
ATOM 622 N N . ILE A 1 78 ? -9.006 0.061 -0.632 1.00 95.62 78 ILE A N 1
ATOM 623 C CA . ILE A 1 78 ? -9.529 -0.104 -1.999 1.00 95.62 78 ILE A CA 1
ATOM 624 C C . ILE A 1 78 ? -9.366 1.200 -2.783 1.00 95.62 78 ILE A C 1
ATOM 626 O O . ILE A 1 78 ? -8.896 1.179 -3.919 1.00 95.62 78 ILE A O 1
ATOM 630 N N . SER A 1 79 ? -9.699 2.337 -2.166 1.00 94.56 79 SER A N 1
ATOM 631 C CA . SER A 1 79 ? -9.517 3.665 -2.756 1.00 94.56 79 SER A CA 1
ATOM 632 C C . SER A 1 79 ? -8.045 3.936 -3.081 1.00 94.56 79 SER A C 1
ATOM 634 O O . SER A 1 79 ? -7.736 4.356 -4.194 1.00 94.56 79 SER A O 1
ATOM 636 N N . PHE A 1 80 ? -7.127 3.593 -2.170 1.00 95.12 80 PHE A N 1
ATOM 637 C CA . PHE A 1 80 ? -5.686 3.681 -2.421 1.00 95.12 80 PHE A CA 1
ATOM 638 C C . PHE A 1 80 ? -5.255 2.851 -3.638 1.00 95.12 80 PHE A C 1
ATOM 640 O O . PHE A 1 80 ? -4.584 3.373 -4.523 1.00 95.12 80 PHE A O 1
ATOM 647 N N . GLY A 1 81 ? -5.672 1.583 -3.726 1.00 94.12 81 GLY A N 1
ATOM 648 C CA . GLY A 1 81 ? -5.340 0.734 -4.876 1.00 94.12 81 GLY A CA 1
ATOM 649 C C . GLY A 1 81 ? -5.929 1.250 -6.191 1.00 94.12 81 GLY A C 1
ATOM 650 O O . GLY A 1 81 ? -5.279 1.181 -7.232 1.00 94.12 81 GLY A O 1
ATOM 651 N N . ARG A 1 82 ? -7.131 1.836 -6.143 1.00 93.94 82 ARG A N 1
ATOM 652 C CA . ARG A 1 82 ? -7.811 2.396 -7.317 1.00 93.94 82 ARG A CA 1
ATOM 653 C C . ARG A 1 82 ? -7.048 3.562 -7.953 1.00 93.94 82 ARG A C 1
ATOM 655 O O . ARG A 1 82 ? -7.115 3.712 -9.170 1.00 93.94 82 ARG A O 1
ATOM 662 N N . ILE A 1 83 ? -6.326 4.366 -7.167 1.00 90.94 83 ILE A N 1
ATOM 663 C CA . ILE A 1 83 ? -5.519 5.496 -7.674 1.00 90.94 83 ILE A CA 1
ATOM 664 C C . ILE A 1 83 ? -4.462 5.021 -8.681 1.00 90.94 83 ILE A C 1
ATOM 666 O O . ILE A 1 83 ? -4.145 5.740 -9.624 1.00 90.94 83 ILE A O 1
ATOM 670 N N . PHE A 1 84 ? -3.953 3.803 -8.503 1.00 88.56 84 PHE A N 1
ATOM 671 C CA . PHE A 1 84 ? -2.885 3.223 -9.314 1.00 88.56 84 PHE A CA 1
ATOM 672 C C . PHE A 1 84 ? -3.386 2.208 -10.351 1.00 88.56 84 PHE A C 1
ATOM 674 O O . PHE A 1 84 ? -2.584 1.477 -10.931 1.00 88.56 84 PHE A O 1
ATOM 681 N N . CYS A 1 85 ? -4.701 2.123 -10.582 1.00 90.25 85 CYS A N 1
ATOM 682 C CA . CYS A 1 85 ? -5.238 1.283 -11.647 1.00 90.25 85 CYS A CA 1
ATOM 683 C C . CYS A 1 85 ? -4.808 1.824 -13.015 1.00 90.25 85 CYS A C 1
ATOM 685 O O . CYS A 1 85 ? -5.194 2.922 -13.411 1.00 90.25 85 CYS A O 1
ATOM 687 N N . GLU A 1 86 ? -4.065 1.014 -13.764 1.00 88.50 86 GLU A N 1
ATOM 688 C CA . GLU A 1 86 ? -3.574 1.352 -15.096 1.00 88.50 86 GLU A CA 1
ATOM 689 C C . GLU A 1 86 ? -3.676 0.154 -16.045 1.00 88.50 86 GLU A C 1
ATOM 691 O O . GLU A 1 86 ? -3.685 -1.004 -15.624 1.00 88.50 86 GLU A O 1
ATOM 696 N N . HIS A 1 87 ? -3.754 0.438 -17.343 1.00 88.44 87 HIS A N 1
ATOM 697 C CA . HIS A 1 87 ? -3.679 -0.563 -18.401 1.00 88.44 87 HIS A CA 1
ATOM 698 C C . HIS A 1 87 ? -2.666 -0.090 -19.443 1.00 88.44 87 HIS A C 1
ATOM 700 O O . HIS A 1 87 ? -2.864 0.942 -20.086 1.00 88.44 87 HIS A O 1
ATOM 706 N N . ILE A 1 88 ? -1.575 -0.839 -19.601 1.00 84.31 88 ILE A N 1
ATOM 707 C CA . ILE A 1 88 ? -0.413 -0.430 -20.392 1.00 84.31 88 ILE A CA 1
ATOM 708 C C . ILE A 1 88 ? -0.185 -1.444 -21.516 1.00 84.31 88 ILE A C 1
ATOM 710 O O . ILE A 1 88 ? -0.108 -2.648 -21.284 1.00 84.31 88 ILE A O 1
ATOM 714 N N . THR A 1 89 ? -0.061 -0.954 -22.750 1.00 87.94 89 THR A N 1
ATOM 715 C CA . THR A 1 89 ? 0.322 -1.763 -23.920 1.00 87.94 89 THR A CA 1
ATOM 716 C C . THR A 1 89 ? 1.761 -2.256 -23.799 1.00 87.94 89 THR A C 1
ATOM 718 O O . THR A 1 89 ? 2.595 -1.560 -23.220 1.00 87.94 89 THR A O 1
ATOM 721 N N . LYS A 1 90 ? 2.101 -3.386 -24.423 1.00 84.94 90 LYS A N 1
ATOM 722 C CA . LYS A 1 90 ? 3.455 -3.953 -24.351 1.00 84.94 90 LYS A CA 1
ATOM 723 C C . LYS A 1 90 ? 4.542 -2.968 -24.810 1.00 84.94 90 LYS A C 1
ATOM 725 O O . LYS A 1 90 ? 5.568 -2.854 -24.150 1.00 84.94 90 LYS A O 1
ATOM 730 N N . GLU A 1 91 ? 4.298 -2.222 -25.883 1.00 84.56 91 GLU A N 1
ATOM 731 C CA . GLU A 1 91 ? 5.242 -1.242 -26.432 1.00 84.56 91 GLU A CA 1
ATOM 732 C C . GLU A 1 91 ? 5.514 -0.122 -25.421 1.00 84.56 91 GLU A C 1
ATOM 734 O O . GLU A 1 91 ? 6.664 0.199 -25.121 1.00 84.56 91 GLU A O 1
ATOM 739 N N . LYS A 1 92 ? 4.444 0.430 -24.832 1.00 83.94 92 LYS A N 1
ATOM 740 C CA . LYS A 1 92 ? 4.560 1.462 -23.797 1.00 83.94 92 LYS A CA 1
ATOM 741 C C . LYS A 1 92 ? 5.246 0.934 -22.540 1.00 83.94 92 LYS A C 1
ATOM 743 O O . LYS A 1 92 ? 6.024 1.652 -21.924 1.00 83.94 92 LYS A O 1
ATOM 748 N N . LEU A 1 93 ? 4.999 -0.320 -22.175 1.00 81.81 93 LEU A N 1
ATOM 749 C CA . LEU A 1 93 ? 5.671 -0.958 -21.053 1.00 81.81 93 LEU A CA 1
ATOM 750 C C . LEU A 1 93 ? 7.187 -1.041 -21.290 1.00 81.81 93 LEU A C 1
ATOM 752 O O . LEU A 1 93 ? 7.953 -0.639 -20.422 1.00 81.81 93 LEU A O 1
ATOM 756 N N . GLU A 1 94 ? 7.632 -1.475 -22.472 1.00 80.25 94 GLU A N 1
ATOM 757 C CA . GLU A 1 94 ? 9.060 -1.520 -22.829 1.00 80.25 94 GLU A CA 1
ATOM 758 C C . GLU A 1 94 ? 9.739 -0.141 -22.791 1.00 80.25 94 GLU A C 1
ATOM 760 O O . GLU A 1 94 ? 10.914 -0.041 -22.427 1.00 80.25 94 GLU A O 1
ATOM 765 N N . GLU A 1 95 ? 9.005 0.918 -23.140 1.00 82.00 95 GLU A N 1
ATOM 766 C CA . GLU A 1 95 ? 9.452 2.307 -23.005 1.00 82.00 95 GLU A CA 1
ATOM 767 C C . GLU A 1 95 ? 9.582 2.710 -21.526 1.00 82.00 95 GLU A C 1
ATOM 769 O O . GLU A 1 95 ? 10.665 3.105 -21.092 1.00 82.00 95 GLU A O 1
ATOM 774 N N . LEU A 1 96 ? 8.519 2.539 -20.731 1.00 79.25 96 LEU A N 1
ATOM 775 C CA . LEU A 1 96 ? 8.458 2.945 -19.319 1.00 79.25 96 LEU A CA 1
ATOM 776 C C . LEU A 1 96 ? 9.489 2.224 -18.444 1.00 79.25 96 LEU A C 1
ATOM 778 O O . LEU A 1 96 ? 9.981 2.779 -17.462 1.00 79.25 96 LEU A O 1
ATOM 782 N N . ILE A 1 97 ? 9.865 0.992 -18.788 1.00 74.62 97 ILE A N 1
ATOM 783 C CA . ILE A 1 97 ? 10.958 0.284 -18.102 1.00 74.62 97 ILE A CA 1
ATOM 784 C C . ILE A 1 97 ? 12.273 1.057 -18.208 1.00 74.62 97 ILE A C 1
ATOM 786 O O . ILE A 1 97 ? 13.066 1.035 -17.268 1.00 74.62 97 ILE A O 1
ATOM 790 N N . LYS A 1 98 ? 12.510 1.708 -19.350 1.00 73.38 98 LYS A N 1
ATOM 791 C CA . LYS A 1 98 ? 13.770 2.385 -19.670 1.00 73.38 98 LYS A CA 1
ATOM 792 C C . LYS A 1 98 ? 13.781 3.847 -19.237 1.00 73.38 98 LYS A C 1
ATOM 794 O O . LYS A 1 98 ? 14.855 4.349 -18.927 1.00 73.38 98 LYS A O 1
ATOM 799 N N . THR A 1 99 ? 12.631 4.519 -19.269 1.00 75.81 99 THR A N 1
ATOM 800 C CA . THR A 1 99 ? 12.555 5.984 -19.142 1.00 75.81 99 THR A CA 1
ATOM 801 C C . THR A 1 99 ? 11.838 6.479 -17.895 1.00 75.81 99 THR A C 1
ATOM 803 O O . THR A 1 99 ? 12.122 7.589 -17.4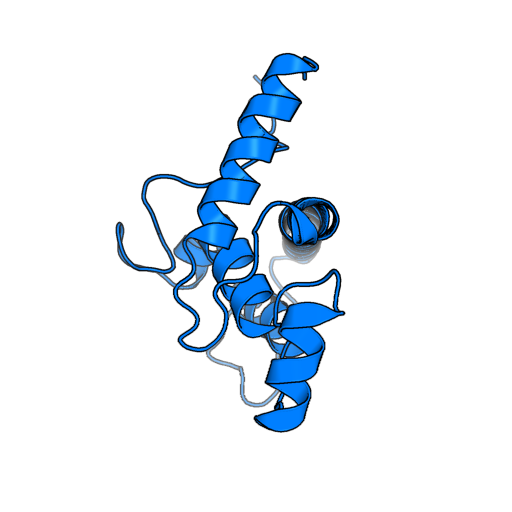60 1.00 75.81 99 THR A O 1
ATOM 806 N N . ASP A 1 100 ? 10.915 5.701 -17.325 1.00 69.25 100 ASP A N 1
ATOM 807 C CA . ASP A 1 100 ? 10.119 6.160 -16.186 1.00 69.25 100 ASP A CA 1
ATOM 808 C C . ASP A 1 100 ? 10.915 6.020 -14.881 1.00 69.25 100 ASP A C 1
ATOM 810 O O . ASP A 1 100 ? 11.548 4.993 -14.626 1.00 69.25 100 ASP A O 1
ATOM 814 N N . GLU A 1 101 ? 10.852 7.034 -14.032 1.00 70.88 101 GLU A N 1
ATOM 815 C CA . GLU A 1 101 ? 11.462 7.041 -12.700 1.00 70.88 101 GLU A CA 1
ATOM 816 C C . GLU A 1 101 ? 10.553 6.379 -11.648 1.00 70.88 101 GLU A C 1
ATOM 818 O O . GLU A 1 101 ? 10.984 6.105 -10.530 1.00 70.88 101 GLU A O 1
ATOM 823 N N . HIS A 1 102 ? 9.313 6.034 -12.011 1.00 74.38 102 HIS A N 1
ATOM 824 C CA . HIS A 1 102 ? 8.355 5.352 -11.143 1.00 74.38 102 HIS A CA 1
ATOM 825 C C . HIS A 1 102 ? 8.291 3.843 -11.429 1.00 74.38 102 HIS A C 1
ATOM 827 O O . HIS A 1 102 ? 8.571 3.360 -12.535 1.00 74.38 102 HIS A O 1
ATOM 833 N N . ALA A 1 103 ? 7.894 3.066 -10.417 1.00 76.94 103 ALA A N 1
ATOM 834 C CA . ALA A 1 103 ? 7.418 1.703 -10.647 1.00 76.94 103 ALA A CA 1
ATOM 835 C C . ALA A 1 103 ? 5.978 1.717 -11.173 1.00 76.94 103 ALA A C 1
ATOM 837 O O . ALA A 1 103 ? 5.238 2.674 -10.953 1.00 76.94 103 ALA A O 1
ATOM 838 N N . LEU A 1 104 ? 5.578 0.618 -11.813 1.00 83.75 104 LEU A N 1
ATOM 839 C CA . LEU A 1 104 ? 4.206 0.414 -12.274 1.00 83.75 104 LEU A CA 1
ATOM 840 C C . LEU A 1 104 ? 3.219 0.475 -11.104 1.00 83.75 104 LEU A C 1
ATOM 842 O O . LEU A 1 104 ? 3.550 0.081 -9.978 1.00 83.75 104 LEU A O 1
ATOM 846 N N . GLY A 1 105 ? 1.997 0.919 -11.382 1.00 86.12 105 GLY A N 1
ATOM 847 C CA . GLY A 1 105 ? 0.937 1.091 -10.392 1.00 86.12 105 GLY A CA 1
ATOM 848 C C . GLY A 1 105 ? 0.645 -0.184 -9.598 1.00 86.12 105 GLY A C 1
ATOM 849 O O . GLY A 1 105 ? 0.449 -0.134 -8.380 1.00 86.12 105 GLY A O 1
ATOM 850 N N . GLU A 1 106 ? 0.722 -1.347 -10.251 1.00 85.88 106 GLU A N 1
ATOM 851 C CA . GLU A 1 106 ? 0.566 -2.653 -9.604 1.00 85.88 106 GLU A CA 1
ATOM 852 C C . GLU A 1 106 ? 1.653 -2.911 -8.545 1.00 85.88 106 GLU A C 1
ATOM 854 O O . GLU A 1 106 ? 1.334 -3.241 -7.398 1.00 85.88 106 GLU A O 1
ATOM 859 N N . THR A 1 107 ? 2.928 -2.704 -8.893 1.00 85.88 107 THR A N 1
ATOM 860 C CA . THR A 1 107 ? 4.057 -2.835 -7.960 1.00 85.88 107 THR A CA 1
ATOM 861 C C . THR A 1 107 ? 3.937 -1.829 -6.812 1.00 85.88 107 THR A C 1
ATOM 863 O O . THR A 1 107 ? 4.062 -2.219 -5.648 1.00 85.88 107 THR A O 1
ATOM 866 N N . ARG A 1 108 ? 3.652 -0.550 -7.110 1.00 87.44 108 ARG A N 1
ATOM 867 C CA . ARG A 1 108 ? 3.490 0.510 -6.094 1.00 87.44 108 ARG A CA 1
ATOM 868 C C . ARG A 1 108 ? 2.424 0.131 -5.072 1.00 87.44 108 ARG A C 1
ATOM 870 O O . ARG A 1 108 ? 2.675 0.157 -3.868 1.00 87.44 108 ARG A O 1
ATOM 877 N N . THR A 1 109 ? 1.270 -0.320 -5.558 1.00 90.25 109 THR A N 1
ATOM 878 C CA . THR A 1 109 ? 0.142 -0.735 -4.719 1.00 90.25 109 THR A CA 1
ATOM 879 C C . THR A 1 109 ? 0.491 -1.949 -3.866 1.00 90.25 109 THR A C 1
ATOM 881 O O . THR A 1 109 ? 0.341 -1.915 -2.644 1.00 90.25 109 THR A O 1
ATOM 884 N N . LYS A 1 110 ? 0.974 -3.032 -4.489 1.00 89.94 110 LYS A N 1
ATOM 885 C CA . LYS A 1 110 ? 1.239 -4.294 -3.786 1.00 89.94 110 LYS A CA 1
ATOM 886 C C . LYS A 1 110 ? 2.296 -4.130 -2.707 1.00 89.94 110 LYS A C 1
ATOM 888 O O . LYS A 1 110 ? 2.081 -4.576 -1.580 1.00 89.94 110 LYS A O 1
ATOM 893 N N . VAL A 1 111 ? 3.421 -3.493 -3.031 1.00 89.25 111 VAL A N 1
ATOM 894 C CA . VAL A 1 111 ? 4.533 -3.381 -2.086 1.00 89.25 111 VAL A CA 1
ATOM 895 C C . VAL A 1 111 ? 4.155 -2.477 -0.918 1.00 89.25 111 VAL A C 1
ATOM 897 O O . VAL A 1 111 ? 4.302 -2.903 0.229 1.00 89.25 111 VAL A O 1
ATOM 900 N N . ALA A 1 112 ? 3.585 -1.294 -1.182 1.00 92.06 112 ALA A N 1
ATOM 901 C CA . ALA A 1 112 ? 3.157 -0.378 -0.126 1.00 92.06 112 ALA A CA 1
ATOM 902 C C . ALA A 1 112 ? 2.142 -1.023 0.834 1.00 92.06 112 ALA A C 1
ATOM 904 O O . ALA A 1 112 ? 2.315 -0.961 2.052 1.00 92.06 112 ALA A O 1
ATOM 905 N N . LEU A 1 113 ? 1.126 -1.713 0.303 1.00 94.44 113 LEU A N 1
ATOM 906 C CA . LEU A 1 113 ? 0.132 -2.407 1.127 1.00 94.44 113 LEU A CA 1
ATOM 907 C C . LEU A 1 113 ? 0.729 -3.606 1.882 1.00 94.44 113 LEU A C 1
ATOM 909 O O . LEU A 1 113 ? 0.410 -3.809 3.052 1.00 94.44 113 LEU A O 1
ATOM 913 N N . SER A 1 114 ? 1.636 -4.375 1.266 1.00 93.38 114 SER A N 1
ATOM 914 C CA . SER A 1 114 ? 2.293 -5.521 1.919 1.00 93.38 114 SER A CA 1
ATOM 915 C C . SER A 1 114 ? 3.170 -5.109 3.109 1.00 93.38 114 SER A C 1
ATOM 917 O O . SER A 1 114 ? 3.237 -5.819 4.114 1.00 93.38 114 SER A O 1
ATOM 919 N N . ASN A 1 115 ? 3.779 -3.922 3.053 1.00 93.19 115 ASN A N 1
ATOM 920 C CA . ASN A 1 115 ? 4.540 -3.362 4.166 1.00 93.19 115 ASN A CA 1
ATOM 921 C C . ASN A 1 115 ? 3.653 -2.857 5.304 1.00 93.19 115 ASN A C 1
ATOM 923 O O . ASN A 1 115 ? 4.129 -2.715 6.429 1.00 93.19 115 ASN A O 1
ATOM 927 N N . TYR A 1 116 ? 2.360 -2.633 5.067 1.00 94.69 116 TYR A N 1
ATOM 928 C CA . TYR A 1 116 ? 1.496 -1.963 6.026 1.00 94.69 116 TYR A CA 1
ATOM 929 C C . TYR A 1 116 ? 0.611 -2.934 6.811 1.00 94.69 116 TYR A C 1
ATOM 931 O O . TYR A 1 116 ? -0.320 -3.540 6.287 1.00 94.69 116 TYR A O 1
ATOM 939 N N . LYS A 1 117 ? 0.902 -3.114 8.105 1.00 94.44 117 LYS A N 1
ATOM 940 C CA . LYS A 1 117 ? 0.198 -4.105 8.940 1.00 94.44 117 LYS A CA 1
ATOM 941 C C . LYS A 1 117 ? -1.315 -3.871 9.063 1.00 94.44 117 LYS A C 1
ATOM 943 O O . LYS A 1 117 ? -2.042 -4.852 8.910 1.00 94.44 117 LYS A O 1
ATOM 948 N N . PRO A 1 118 ? -1.805 -2.628 9.233 1.00 96.06 118 PRO A N 1
ATOM 949 C CA . PRO A 1 118 ? -3.242 -2.363 9.258 1.00 96.06 118 PRO A CA 1
ATOM 950 C C . PRO A 1 118 ? -3.983 -2.850 8.008 1.00 96.06 118 PRO A C 1
ATOM 952 O O . PRO A 1 118 ? -5.087 -3.367 8.130 1.00 96.06 118 PRO A O 1
ATOM 955 N N . PHE A 1 119 ? -3.360 -2.803 6.822 1.00 97.38 119 PHE A N 1
ATOM 956 C CA . PHE A 1 119 ? -3.954 -3.392 5.618 1.00 97.38 119 PHE A CA 1
ATOM 957 C C . PHE A 1 119 ? -4.150 -4.907 5.767 1.00 97.38 119 PHE A C 1
ATOM 959 O O . PHE A 1 119 ? -5.249 -5.423 5.561 1.00 97.38 119 PHE A O 1
ATOM 966 N N . SER A 1 120 ? -3.095 -5.627 6.161 1.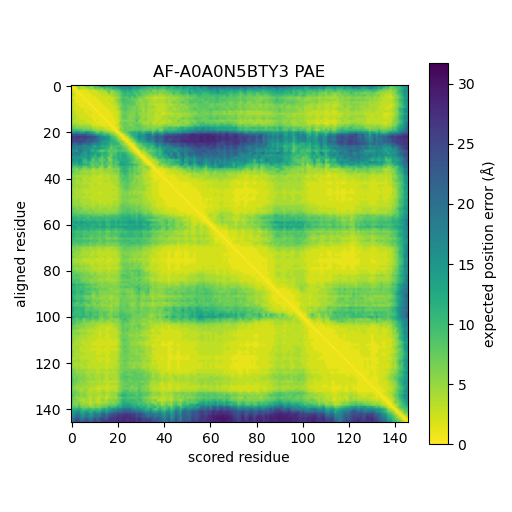00 97.25 120 SER A N 1
ATOM 967 C CA . SER A 1 120 ? -3.172 -7.078 6.355 1.00 97.25 120 SER A CA 1
ATOM 968 C C . SER A 1 120 ? -4.219 -7.465 7.405 1.00 97.25 120 SER A C 1
ATOM 970 O O . SER A 1 120 ? -4.871 -8.496 7.255 1.00 97.25 120 SER A O 1
ATOM 972 N N . ASP A 1 121 ? -4.389 -6.651 8.447 1.00 96.88 121 ASP A N 1
ATOM 973 C CA . ASP A 1 121 ? -5.371 -6.880 9.507 1.00 96.88 121 ASP A CA 1
ATOM 974 C C . ASP A 1 121 ? -6.804 -6.619 9.007 1.00 96.88 121 ASP A C 1
ATOM 976 O O . ASP A 1 121 ? -7.674 -7.477 9.177 1.00 96.88 121 ASP A O 1
ATOM 980 N N . ALA A 1 122 ? -7.031 -5.506 8.298 1.00 97.12 122 ALA A N 1
ATOM 981 C CA . ALA A 1 122 ? -8.331 -5.139 7.730 1.00 97.12 122 ALA A CA 1
ATOM 982 C C . ALA A 1 122 ? -8.863 -6.193 6.742 1.00 97.12 122 ALA A C 1
ATOM 984 O O . ALA A 1 122 ? -10.055 -6.502 6.733 1.00 97.12 122 ALA A O 1
ATOM 985 N N . PHE A 1 123 ? -7.981 -6.799 5.940 1.00 97.38 123 PHE A N 1
ATOM 986 C CA . PHE A 1 123 ? -8.333 -7.865 4.990 1.00 97.38 123 PHE A CA 1
ATOM 987 C C . PHE A 1 123 ? -8.099 -9.281 5.526 1.00 97.38 123 PHE A C 1
ATOM 989 O O . PHE A 1 123 ? -8.290 -10.254 4.793 1.00 97.38 123 PHE A O 1
ATOM 996 N N . LYS A 1 124 ? -7.692 -9.424 6.794 1.00 97.25 124 LYS A N 1
ATOM 997 C CA . LYS A 1 124 ? -7.415 -10.718 7.441 1.00 97.25 124 LYS A CA 1
ATOM 998 C C . LYS A 1 124 ? -6.459 -11.597 6.618 1.00 97.25 124 LYS A C 1
ATOM 1000 O O . LYS A 1 124 ? -6.645 -12.809 6.485 1.00 97.25 124 LYS A O 1
ATOM 1005 N N . CYS A 1 125 ? -5.426 -10.989 6.038 1.00 97.38 125 CYS A N 1
ATOM 1006 C CA . CYS A 1 125 ? -4.437 -11.690 5.231 1.00 97.38 125 CYS A CA 1
ATOM 1007 C C . CYS A 1 125 ? -3.659 -12.702 6.086 1.00 97.38 125 CYS A C 1
ATOM 1009 O O . CYS A 1 125 ? -3.119 -12.359 7.139 1.00 97.38 125 CYS A O 1
ATOM 1011 N N . LYS A 1 126 ? -3.523 -13.943 5.604 1.00 96.94 126 LYS A N 1
ATOM 1012 C CA . LYS A 1 126 ? -2.735 -14.986 6.284 1.00 96.94 126 LYS A CA 1
ATOM 1013 C C . LYS A 1 126 ? -1.269 -14.566 6.417 1.00 96.94 126 LYS A C 1
ATOM 1015 O O . LYS A 1 126 ? -0.709 -14.029 5.460 1.00 96.94 126 LYS A O 1
ATOM 1020 N N . LEU 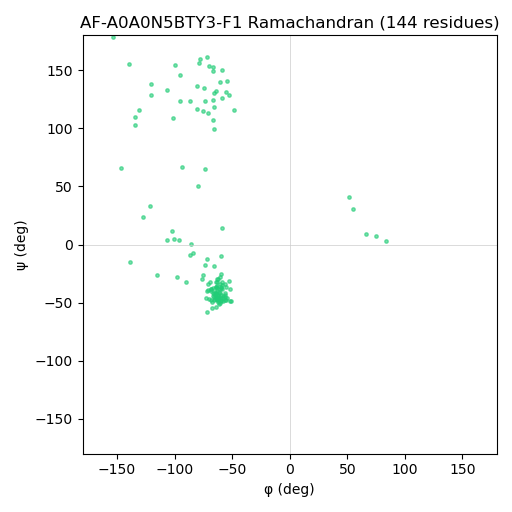A 1 127 ? -0.648 -14.851 7.562 1.00 94.31 127 LEU A N 1
ATOM 1021 C CA . LEU A 1 127 ? 0.793 -14.661 7.756 1.00 94.31 127 LEU A CA 1
ATOM 1022 C C . LEU A 1 127 ? 1.575 -15.411 6.664 1.00 94.31 127 LEU A C 1
ATOM 1024 O O . LEU A 1 127 ? 1.180 -16.510 6.271 1.00 94.31 127 LEU A O 1
ATOM 1028 N N . ASN A 1 128 ? 2.652 -14.805 6.166 1.00 92.81 128 ASN A N 1
ATOM 1029 C CA . ASN A 1 128 ? 3.484 -15.300 5.062 1.00 92.81 128 ASN A CA 1
ATOM 1030 C C . ASN A 1 128 ? 2.790 -15.357 3.692 1.00 92.81 128 ASN A C 1
ATOM 1032 O O . ASN A 1 128 ? 3.352 -15.880 2.730 1.00 92.81 128 ASN A O 1
ATOM 1036 N N . SER A 1 129 ? 1.588 -14.790 3.560 1.00 94.12 129 SER A N 1
ATOM 1037 C CA . SER A 1 129 ? 1.028 -14.508 2.238 1.00 94.12 129 SER A CA 1
ATOM 1038 C C . SER A 1 129 ? 1.773 -13.348 1.574 1.00 94.12 129 SER A C 1
ATOM 1040 O O . SER A 1 129 ? 2.402 -12.529 2.243 1.00 94.12 129 SER A O 1
ATOM 1042 N N . LYS A 1 130 ? 1.645 -13.224 0.246 1.00 90.62 130 LYS A N 1
ATOM 1043 C CA . LYS A 1 130 ? 2.259 -12.125 -0.525 1.00 90.62 130 LYS A CA 1
ATOM 1044 C C . LYS A 1 130 ? 1.918 -10.732 0.028 1.00 90.62 130 LYS A C 1
ATOM 1046 O O . LYS A 1 130 ? 2.733 -9.827 -0.062 1.00 90.62 130 LYS A O 1
ATOM 1051 N N . MET A 1 131 ? 0.730 -10.585 0.614 1.00 94.06 131 MET A N 1
ATOM 1052 C CA . MET A 1 131 ? 0.215 -9.324 1.154 1.00 94.06 131 MET A CA 1
ATOM 1053 C C . MET A 1 131 ? 0.339 -9.202 2.686 1.00 94.06 131 MET A C 1
ATOM 1055 O O . MET A 1 131 ? -0.158 -8.247 3.283 1.00 94.06 131 MET A O 1
ATOM 1059 N N . ASN A 1 132 ? 0.975 -10.176 3.338 1.00 95.19 132 ASN A N 1
ATOM 1060 C CA . ASN A 1 132 ? 1.315 -10.147 4.761 1.00 95.19 132 ASN A CA 1
ATOM 1061 C C . ASN A 1 132 ? 2.647 -10.891 4.983 1.00 95.19 132 ASN A C 1
ATOM 1063 O O . ASN A 1 132 ? 2.659 -11.974 5.584 1.00 95.19 132 ASN A O 1
ATOM 1067 N N . PRO A 1 133 ? 3.758 -10.357 4.442 1.00 91.38 133 PRO A N 1
ATOM 1068 C CA . PRO A 1 133 ? 5.081 -10.903 4.695 1.00 91.38 133 PRO A CA 1
ATOM 1069 C C . PRO A 1 133 ? 5.467 -10.705 6.167 1.00 91.38 133 PRO A C 1
ATOM 1071 O O . PRO A 1 133 ? 5.070 -9.727 6.805 1.00 91.38 133 PRO A O 1
ATOM 1074 N N . GLU A 1 134 ? 6.266 -11.631 6.696 1.00 88.44 134 GLU A N 1
ATOM 1075 C CA . GLU A 1 134 ? 6.820 -11.538 8.052 1.00 88.44 134 GLU A CA 1
ATOM 1076 C C . GLU A 1 134 ? 7.740 -10.319 8.203 1.00 88.44 134 GLU A C 1
ATOM 1078 O O . GLU A 1 134 ? 7.605 -9.545 9.148 1.00 88.44 134 GLU A O 1
ATOM 1083 N N . ASN A 1 135 ? 8.621 -10.105 7.222 1.00 87.00 135 ASN A N 1
ATOM 1084 C CA . ASN A 1 135 ? 9.523 -8.960 7.185 1.00 87.00 135 ASN A CA 1
ATOM 1085 C C . ASN A 1 135 ? 8.918 -7.836 6.334 1.00 87.00 135 ASN A C 1
ATOM 1087 O O . ASN A 1 135 ? 8.596 -8.043 5.161 1.00 87.00 135 ASN A O 1
ATOM 1091 N N . ARG A 1 136 ? 8.772 -6.648 6.929 1.00 87.38 136 ARG A N 1
ATOM 1092 C CA . ARG A 1 136 ? 8.167 -5.457 6.313 1.00 87.38 136 ARG A CA 1
ATOM 1093 C C . ARG A 1 136 ? 9.178 -4.316 6.291 1.00 87.38 136 ARG A C 1
ATOM 1095 O O . ARG A 1 136 ? 9.876 -4.095 7.280 1.00 87.38 136 ARG A O 1
ATOM 1102 N N . CYS A 1 137 ? 9.248 -3.575 5.189 1.00 84.00 137 CYS A N 1
ATOM 1103 C CA . CYS A 1 137 ? 10.068 -2.368 5.108 1.00 84.00 137 CYS A CA 1
ATOM 1104 C C . CYS A 1 137 ? 9.326 -1.195 5.756 1.00 84.00 137 CYS A C 1
ATOM 1106 O O . CYS A 1 137 ? 8.292 -0.761 5.252 1.00 84.00 137 CYS A O 1
ATOM 1108 N N . GLU A 1 138 ? 9.869 -0.632 6.837 1.00 78.56 138 GLU A N 1
ATOM 1109 C CA . GLU A 1 138 ? 9.297 0.554 7.479 1.00 78.56 138 GLU A CA 1
ATOM 1110 C C . GLU A 1 138 ? 10.381 1.581 7.813 1.00 78.56 138 GLU A C 1
ATOM 1112 O O . GLU A 1 138 ? 11.199 1.386 8.715 1.00 78.56 138 GLU A O 1
ATOM 1117 N N . LEU A 1 139 ? 10.378 2.708 7.094 1.00 74.94 139 LEU A N 1
ATOM 1118 C CA . LEU A 1 139 ? 11.318 3.800 7.350 1.00 74.94 139 LEU A CA 1
ATOM 1119 C C . LEU A 1 139 ? 10.952 4.528 8.650 1.00 74.94 139 LEU A C 1
ATOM 1121 O O . LEU A 1 139 ? 11.728 4.566 9.607 1.00 74.94 139 LEU A O 1
ATOM 1125 N N . TRP A 1 140 ? 9.723 5.041 8.699 1.00 67.44 140 TRP A N 1
ATOM 1126 C CA . TRP A 1 140 ? 9.194 5.888 9.766 1.00 67.44 140 TRP A CA 1
ATOM 1127 C C . TRP A 1 140 ? 8.454 5.069 10.824 1.00 67.44 140 TRP A C 1
ATOM 1129 O O . TRP A 1 140 ? 7.234 5.174 10.960 1.00 67.44 140 TRP A O 1
ATOM 1139 N N . GLU A 1 141 ? 9.172 4.236 11.570 1.00 60.50 141 GLU A N 1
ATOM 1140 C CA . GLU A 1 141 ? 8.610 3.612 12.771 1.00 60.50 141 GLU A CA 1
ATOM 1141 C C . GLU A 1 141 ? 8.329 4.698 13.810 1.00 60.50 141 GLU A C 1
ATOM 1143 O O . GLU A 1 141 ? 9.189 5.532 14.106 1.00 60.50 141 GLU A O 1
ATOM 1148 N N . ASN A 1 142 ? 7.120 4.703 14.379 1.00 51.06 142 ASN A N 1
ATOM 1149 C CA . ASN A 1 142 ? 6.919 5.491 15.587 1.00 51.06 142 ASN A CA 1
ATOM 1150 C C . ASN A 1 142 ? 7.763 4.817 16.668 1.00 51.06 142 ASN A C 1
ATOM 1152 O O . ASN A 1 142 ? 7.559 3.635 16.950 1.00 51.06 142 ASN A O 1
ATOM 1156 N N . GLN A 1 143 ? 8.666 5.566 17.303 1.00 41.25 143 GLN A N 1
ATOM 1157 C CA . GLN A 1 143 ? 9.117 5.173 18.630 1.00 41.25 143 GLN A CA 1
ATOM 1158 C C . GLN A 1 143 ? 7.860 4.974 19.475 1.00 41.25 143 GLN A C 1
ATOM 1160 O O . GLN A 1 143 ? 6.963 5.823 19.449 1.00 41.25 143 GLN A O 1
ATOM 1165 N N . LYS A 1 144 ? 7.754 3.821 20.142 1.00 36.03 144 LYS A N 1
ATOM 1166 C CA . LYS A 1 144 ? 6.702 3.587 21.129 1.00 36.03 144 LYS A CA 1
ATOM 1167 C C . LYS A 1 144 ? 6.686 4.809 22.048 1.00 36.03 144 LYS A C 1
ATOM 1169 O O . LYS A 1 144 ? 7.696 5.090 22.688 1.00 36.03 144 LYS A O 1
ATOM 1174 N N . GLN A 1 145 ? 5.587 5.560 22.043 1.00 33.84 145 GLN A N 1
ATOM 1175 C CA . GLN A 1 145 ? 5.316 6.500 23.120 1.00 33.84 145 GLN A CA 1
ATOM 1176 C C . GLN A 1 145 ? 5.090 5.625 24.351 1.00 33.84 145 GLN A C 1
ATOM 1178 O O . GLN A 1 145 ? 4.061 4.959 24.456 1.00 33.84 145 GLN A O 1
ATOM 1183 N N . HIS A 1 146 ? 6.139 5.514 25.161 1.00 33.78 146 HIS A N 1
ATOM 1184 C CA . HIS A 1 146 ? 6.030 5.138 26.559 1.00 33.78 146 HIS A CA 1
ATOM 1185 C C . HIS A 1 146 ? 5.473 6.324 27.340 1.00 33.78 146 HIS A C 1
ATOM 1187 O O . HIS A 1 146 ? 5.835 7.470 26.982 1.00 33.78 146 HIS A O 1
#

Organism: Strongyloides papillosus (NCBI:txid174720)

Secondary structure (DSSP, 8-state):
--HHHHHHHHHHHHHHHHT---TT----TTTSHHHHHHHHHHHHHHHHHHHHHHHHTTT--PPPTT-TTS-HHHHHHHHHHHHT-----HHHHHHHHHH-SSPPHHHHHHHHHHH-HHHHHHTTPPTTBTTB-SS---SSPPP---

Foldseek 3Di:
DDPVLLVVLLVVQQVLLCPPPPPQANARSVLQSVPLQCLLVVLVVVLVVVVVVCVVVVNDDDDDPPCNVARPSQVSLVVSLVVQDDDDDPVRVVVCSPPPSHDHSVSSSQQSQLQDVSSCVSVVPDECPSRPDPDHRDNDDPDPPD

Radius of gyration: 16.74 Å; Cα contacts (8 Å, |Δi|>4): 114; chains: 1; bounding box: 47×27×53 Å

Mean predicted aligned error: 6.93 Å

InterPro domains:
  IPR000718 Peptidase M13 [PS51885] (1-140)
  IPR000718 Peptidase M13 [PTHR11733] (2-137)
  IPR018497 Peptidase M13, C-terminal domain [PF01431] (3-139)
  IPR024079 Metallopeptidase, catalytic domain superfamily [G3DSA:3.40.390.10] (2-140)